Protein AF-A0A6A6DR23-F1 (afdb_monomer)

Structure (mmCIF, N/CA/C/O backbone):
data_AF-A0A6A6DR23-F1
#
_entry.id   AF-A0A6A6DR23-F1
#
loop_
_atom_site.group_PDB
_atom_site.id
_atom_site.type_symbol
_atom_site.label_atom_id
_atom_site.label_alt_id
_atom_site.label_comp_id
_atom_site.label_asym_id
_atom_site.label_entity_id
_atom_site.label_seq_id
_atom_site.pdbx_PDB_ins_code
_atom_site.Cartn_x
_atom_site.Cartn_y
_atom_site.Cartn_z
_atom_site.occupancy
_atom_site.B_iso_or_equiv
_atom_site.auth_seq_id
_atom_site.auth_comp_id
_atom_site.auth_asym_id
_atom_site.auth_atom_id
_atom_site.pdbx_PDB_model_num
ATOM 1 N N . VAL A 1 1 ? -8.644 1.457 12.900 1.00 64.00 1 VAL A N 1
ATOM 2 C CA . VAL A 1 1 ? -7.598 0.437 12.696 1.00 64.00 1 VAL A CA 1
ATOM 3 C C . VAL A 1 1 ? -6.422 1.094 11.989 1.00 64.00 1 VAL A C 1
ATOM 5 O O . VAL A 1 1 ? -6.631 1.969 11.162 1.00 64.00 1 VAL A O 1
ATOM 8 N N . ASP A 1 2 ? -5.182 0.759 12.349 1.00 71.06 2 ASP A N 1
ATOM 9 C CA . ASP A 1 2 ? -3.995 1.341 11.699 1.00 71.06 2 ASP A CA 1
ATOM 10 C C . ASP A 1 2 ? -3.668 0.532 10.433 1.00 71.06 2 ASP A C 1
ATOM 12 O O . ASP A 1 2 ? -2.867 -0.406 10.469 1.00 71.06 2 ASP A O 1
ATOM 16 N N . ILE A 1 3 ? -4.366 0.822 9.327 1.00 77.94 3 ILE A N 1
ATOM 17 C CA . ILE A 1 3 ? -4.142 0.126 8.053 1.00 77.94 3 ILE A CA 1
ATOM 18 C C . ILE A 1 3 ? -2.755 0.517 7.546 1.00 77.94 3 ILE A C 1
ATOM 20 O O . ILE A 1 3 ? -2.503 1.667 7.225 1.00 77.94 3 ILE A O 1
ATOM 24 N N . SER A 1 4 ? -1.828 -0.433 7.480 1.00 79.56 4 SER A N 1
ATOM 25 C CA . SER A 1 4 ? -0.491 -0.212 6.929 1.00 79.56 4 SER A CA 1
ATOM 26 C C . SER A 1 4 ? 0.041 -1.511 6.338 1.00 79.56 4 SER A C 1
ATOM 28 O O . SER A 1 4 ? -0.378 -2.594 6.739 1.00 79.56 4 SER A O 1
ATOM 30 N N . ALA A 1 5 ? 1.012 -1.423 5.425 1.00 80.50 5 ALA A N 1
ATOM 31 C CA . ALA A 1 5 ? 1.664 -2.615 4.877 1.00 80.50 5 ALA A CA 1
ATOM 32 C C . ALA A 1 5 ? 2.350 -3.475 5.961 1.00 80.50 5 ALA A C 1
ATOM 34 O O . ALA A 1 5 ? 2.546 -4.663 5.758 1.00 80.50 5 ALA A O 1
ATOM 35 N N . TYR A 1 6 ? 2.707 -2.890 7.110 1.00 83.56 6 TYR A N 1
ATOM 36 C CA . TYR A 1 6 ? 3.293 -3.618 8.243 1.00 83.56 6 TYR A CA 1
ATOM 37 C C . TYR A 1 6 ? 2.249 -4.393 9.052 1.00 83.56 6 TYR A C 1
ATOM 39 O O . TYR A 1 6 ? 2.587 -5.377 9.701 1.00 83.56 6 TYR A O 1
ATOM 47 N N . ASN A 1 7 ? 0.991 -3.954 8.986 1.00 86.50 7 ASN A N 1
ATOM 48 C CA . ASN A 1 7 ? -0.143 -4.570 9.666 1.00 86.50 7 ASN A CA 1
ATOM 49 C C . ASN A 1 7 ? -0.981 -5.445 8.721 1.00 86.50 7 ASN A C 1
ATOM 51 O O . ASN A 1 7 ? -2.021 -5.949 9.129 1.00 86.50 7 ASN A O 1
ATOM 55 N N . AL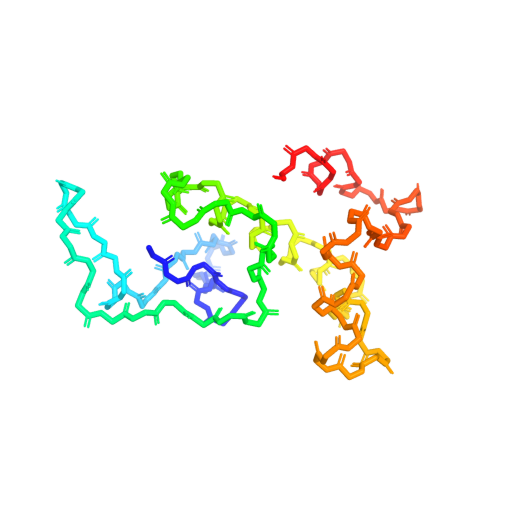A A 1 8 ? -0.558 -5.610 7.465 1.00 89.62 8 ALA A N 1
ATOM 56 C CA . ALA A 1 8 ? -1.161 -6.506 6.486 1.00 89.62 8 ALA A CA 1
ATOM 57 C C . ALA A 1 8 ? -0.260 -7.740 6.331 1.00 89.62 8 ALA A C 1
ATOM 59 O O . ALA A 1 8 ? 0.773 -7.694 5.667 1.00 89.62 8 ALA A O 1
ATOM 60 N N . LEU A 1 9 ? -0.636 -8.831 6.992 1.00 92.62 9 LEU A N 1
ATOM 61 C CA . LEU A 1 9 ? 0.140 -10.066 7.063 1.00 92.62 9 LEU A CA 1
ATOM 62 C C . LEU A 1 9 ? -0.431 -11.114 6.109 1.00 92.62 9 LEU A C 1
ATOM 64 O O . LEU A 1 9 ? -1.637 -11.155 5.891 1.00 92.62 9 LEU A O 1
ATOM 68 N N . LEU A 1 10 ? 0.418 -11.992 5.585 1.00 94.00 10 LEU A N 1
ATOM 69 C CA . LEU A 1 10 ? -0.006 -13.126 4.766 1.00 94.00 10 LEU A CA 1
ATOM 70 C C . LEU A 1 10 ? -0.062 -14.394 5.619 1.00 94.00 10 LEU A C 1
ATOM 72 O O . LEU A 1 10 ? 0.834 -14.641 6.429 1.00 94.00 10 LEU A O 1
ATOM 76 N N . ASN A 1 11 ? -1.114 -15.197 5.450 1.00 94.25 11 ASN A N 1
ATOM 77 C CA . ASN A 1 11 ? -1.118 -16.571 5.953 1.00 94.25 11 ASN A CA 1
ATOM 78 C C . ASN A 1 11 ? -0.476 -17.532 4.931 1.00 94.25 11 ASN A C 1
ATOM 80 O O . ASN A 1 11 ? -0.048 -17.118 3.858 1.00 94.25 11 ASN A O 1
ATOM 84 N N . TRP A 1 12 ? -0.412 -18.821 5.279 1.00 94.62 12 TRP A N 1
ATOM 85 C CA . TRP A 1 12 ? 0.152 -19.862 4.409 1.00 94.62 12 TRP A CA 1
ATOM 86 C C . TRP A 1 12 ? -0.548 -19.965 3.045 1.00 94.62 12 TRP A C 1
ATOM 88 O O . TRP A 1 12 ? 0.094 -20.245 2.043 1.00 94.62 12 TRP A O 1
ATOM 98 N N . ASP A 1 13 ? -1.848 -19.681 3.009 1.00 96.81 13 ASP A N 1
ATOM 99 C CA . ASP A 1 13 ? -2.675 -19.715 1.800 1.00 96.81 13 ASP A CA 1
ATOM 100 C C . ASP A 1 13 ? -2.688 -18.365 1.055 1.00 96.81 13 ASP A C 1
ATOM 102 O O . ASP A 1 13 ? -3.640 -18.071 0.338 1.00 96.81 13 ASP A O 1
ATOM 106 N N . GLU A 1 14 ? -1.697 -17.500 1.299 1.00 91.50 14 GLU A N 1
ATOM 107 C CA . GLU A 1 14 ? -1.538 -16.181 0.663 1.00 91.50 14 GLU A CA 1
ATOM 108 C C . GLU A 1 14 ? -2.704 -15.197 0.892 1.00 91.50 14 GLU A C 1
ATOM 110 O O . GLU A 1 14 ? -2.819 -14.166 0.229 1.00 91.50 14 GLU A O 1
ATOM 115 N N . ASN A 1 15 ? -3.556 -15.451 1.886 1.00 94.50 15 ASN A N 1
ATOM 116 C CA . ASN A 1 15 ? -4.617 -14.527 2.267 1.00 94.50 15 ASN A CA 1
ATOM 117 C C . ASN A 1 15 ? -4.064 -13.406 3.144 1.00 94.50 15 ASN A C 1
ATOM 119 O O . ASN A 1 15 ? -3.419 -13.652 4.170 1.00 94.50 15 ASN A O 1
ATOM 123 N N . VAL A 1 16 ? -4.410 -12.170 2.785 1.00 92.00 16 VAL A N 1
ATOM 124 C CA . VAL A 1 16 ? -4.100 -10.986 3.587 1.00 92.00 16 VAL A CA 1
ATOM 125 C C . VAL A 1 16 ? -4.989 -10.949 4.832 1.00 92.00 16 VAL A C 1
ATOM 127 O O . VAL A 1 16 ? -6.214 -11.035 4.751 1.00 92.00 16 VAL A O 1
ATOM 130 N N . LYS A 1 17 ? -4.369 -10.774 5.998 1.00 92.44 17 LYS A N 1
ATOM 131 C CA . LYS A 1 17 ? -5.020 -10.562 7.292 1.00 92.44 17 LYS A CA 1
ATOM 132 C C . LYS A 1 17 ? -4.496 -9.285 7.929 1.00 92.44 17 LYS A C 1
ATOM 134 O O . LYS A 1 17 ? -3.290 -9.059 7.978 1.00 92.44 17 LYS A O 1
ATOM 139 N N . LEU A 1 18 ? -5.406 -8.468 8.450 1.00 89.62 18 LEU A N 1
ATOM 140 C CA . LEU A 1 18 ? -5.031 -7.289 9.223 1.00 89.62 18 LEU A CA 1
ATOM 141 C C . LEU A 1 18 ? -4.648 -7.682 10.654 1.00 89.62 18 LEU A C 1
ATOM 143 O O . LEU A 1 18 ? -5.293 -8.535 11.266 1.00 89.62 18 LEU A O 1
ATOM 147 N N . SER A 1 19 ? -3.618 -7.035 11.186 1.00 88.56 19 SER A N 1
ATOM 148 C CA . SER A 1 19 ? -3.157 -7.151 12.568 1.00 88.56 19 SER A CA 1
ATOM 149 C C . SER A 1 19 ? -3.121 -5.783 13.259 1.00 88.56 19 SER A C 1
ATOM 151 O O . SER A 1 19 ? -3.414 -4.759 12.652 1.00 88.56 19 SER A O 1
ATOM 153 N N . ASP A 1 20 ? -2.748 -5.774 14.542 1.00 82.56 20 ASP A N 1
ATOM 154 C CA . ASP A 1 20 ? -2.579 -4.565 15.361 1.00 82.56 20 ASP A CA 1
ATOM 155 C C . ASP A 1 20 ? -3.818 -3.646 15.423 1.00 82.56 20 ASP A C 1
ATOM 157 O O . ASP A 1 20 ? -3.866 -2.512 14.941 1.00 82.56 20 ASP A O 1
ATOM 161 N N . PHE A 1 21 ? -4.856 -4.147 16.092 1.00 84.25 21 PHE A N 1
ATOM 162 C CA . PHE A 1 21 ? -6.101 -3.413 16.312 1.00 84.25 21 PHE A CA 1
ATOM 163 C C . PHE A 1 21 ? -6.045 -2.453 17.509 1.00 84.25 21 PHE A C 1
ATOM 165 O O . PHE A 1 21 ? -7.082 -1.902 17.874 1.00 84.25 21 PHE A O 1
ATOM 172 N N . THR A 1 22 ? -4.873 -2.208 18.104 1.00 78.12 22 THR A N 1
ATOM 173 C CA . THR A 1 22 ? -4.720 -1.370 19.311 1.00 78.12 22 THR A CA 1
ATOM 174 C C . THR A 1 22 ? -5.231 0.063 19.126 1.00 78.12 22 THR A C 1
ATOM 176 O O . THR A 1 22 ? -5.650 0.705 20.086 1.00 78.12 22 THR A O 1
ATOM 179 N N . ARG A 1 23 ? -5.254 0.553 17.879 1.00 71.81 23 ARG A N 1
ATOM 180 C CA . ARG A 1 23 ? -5.770 1.874 17.472 1.00 71.81 23 ARG A CA 1
ATOM 181 C C . ARG A 1 23 ? -7.130 1.808 16.772 1.00 71.81 23 ARG A C 1
ATOM 183 O O . ARG A 1 23 ? -7.470 2.670 15.962 1.00 71.81 23 ARG A O 1
ATOM 190 N N . SER A 1 24 ? -7.899 0.753 17.008 1.00 74.50 24 SER A N 1
ATOM 191 C CA . SER A 1 24 ? -9.261 0.633 16.483 1.00 74.50 24 SER A CA 1
ATOM 192 C C . SER A 1 24 ? -10.273 1.184 17.476 1.00 74.50 24 SER A C 1
ATOM 194 O O . SER A 1 24 ? -10.123 1.029 18.683 1.00 74.50 24 SER A O 1
ATOM 196 N N . SER A 1 25 ? -11.316 1.822 16.952 1.00 74.62 25 SER A N 1
ATOM 197 C CA . SER A 1 25 ? -12.471 2.253 17.734 1.00 74.62 25 SER A CA 1
ATOM 198 C C . SER A 1 25 ? -13.607 1.252 17.541 1.00 74.62 25 SER A C 1
ATOM 200 O O . SER A 1 25 ? -13.877 0.824 16.418 1.00 74.62 25 SER A O 1
ATOM 202 N N . ILE A 1 26 ? -14.279 0.893 18.633 1.00 75.31 26 ILE A N 1
ATOM 203 C CA . ILE A 1 26 ? -15.508 0.095 18.618 1.00 75.31 26 ILE A CA 1
ATOM 204 C C . ILE A 1 26 ? -16.666 1.059 18.888 1.00 75.31 26 ILE A C 1
ATOM 206 O O . ILE A 1 26 ? -16.604 1.855 19.822 1.00 75.31 26 ILE A O 1
ATOM 210 N N . ASN A 1 27 ? -17.726 1.004 18.079 1.00 71.19 27 ASN A N 1
ATOM 211 C CA . ASN A 1 27 ? -18.922 1.852 18.215 1.00 71.19 27 ASN A CA 1
ATOM 212 C C . ASN A 1 27 ? -18.660 3.368 18.142 1.00 71.19 27 ASN A C 1
ATOM 214 O O . ASN A 1 27 ? -19.344 4.143 18.806 1.00 71.19 27 ASN A O 1
ATOM 218 N N . LYS A 1 28 ? -17.684 3.805 17.331 1.00 65.25 28 LYS A N 1
ATOM 219 C CA . LYS A 1 28 ? -17.283 5.223 17.212 1.00 65.25 28 LYS A CA 1
ATOM 220 C C . LYS A 1 28 ? -16.847 5.841 18.550 1.00 65.25 28 LYS A C 1
ATOM 222 O O . LYS A 1 28 ? -16.915 7.057 18.718 1.00 65.25 28 LYS A O 1
ATOM 227 N N . SER A 1 29 ? -16.409 5.018 19.503 1.00 65.56 29 SER A N 1
ATOM 228 C CA . SER A 1 29 ? -15.825 5.499 20.748 1.00 65.56 29 SER A CA 1
ATOM 229 C C . SER A 1 29 ? -14.577 6.339 20.476 1.00 65.56 29 SER A C 1
ATOM 231 O O . SER A 1 29 ? -13.865 6.137 19.484 1.00 65.56 29 SER A O 1
ATOM 233 N N . THR A 1 30 ? -14.311 7.299 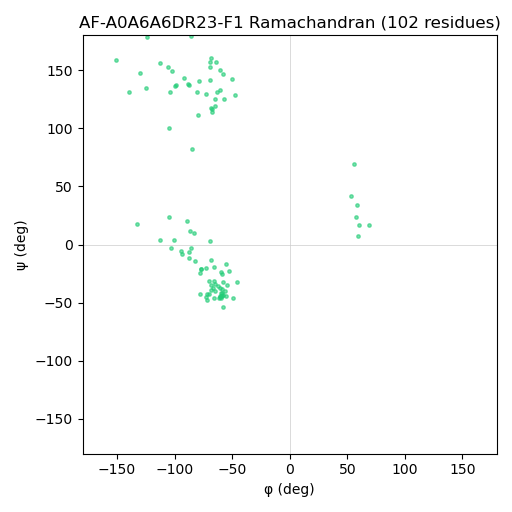21.357 1.00 62.06 30 THR A N 1
ATOM 234 C CA . THR A 1 30 ? -13.133 8.160 21.263 1.00 62.06 30 THR A CA 1
ATOM 235 C C . THR A 1 30 ? -11.863 7.311 21.249 1.00 62.06 30 THR A C 1
ATOM 237 O O . THR A 1 30 ? -11.634 6.505 22.149 1.00 62.06 30 THR A O 1
ATOM 240 N N . LEU A 1 31 ? -11.030 7.496 20.224 1.00 59.12 31 LEU A N 1
ATOM 241 C CA . LEU A 1 31 ? -9.754 6.795 20.098 1.00 59.12 31 LEU A CA 1
ATOM 242 C C . LEU A 1 31 ? -8.816 7.159 21.250 1.00 59.12 31 LEU A C 1
ATOM 244 O O . LEU A 1 31 ? -8.582 8.334 21.525 1.00 59.12 31 LEU A O 1
ATOM 248 N N . THR A 1 32 ? -8.234 6.144 21.886 1.00 54.59 32 THR A N 1
ATOM 249 C CA . THR A 1 32 ? -7.294 6.311 23.006 1.00 54.59 32 THR A CA 1
ATOM 250 C C . THR A 1 32 ? -5.893 6.734 22.540 1.00 54.59 32 THR A C 1
ATOM 252 O O . THR A 1 32 ? -5.125 7.293 23.317 1.00 54.59 32 THR A O 1
ATOM 255 N N . VAL A 1 33 ? -5.551 6.496 21.267 1.00 54.94 33 VAL A N 1
ATOM 256 C CA . VAL A 1 33 ? -4.238 6.796 20.672 1.00 54.94 33 VAL A CA 1
ATOM 257 C C . VAL A 1 33 ? -4.434 7.361 19.261 1.00 54.94 33 VAL A C 1
ATOM 259 O O . VAL A 1 33 ? -5.179 6.792 18.465 1.00 54.94 33 VAL A O 1
ATOM 262 N N . LEU A 1 34 ? -3.770 8.480 18.942 1.00 57.62 34 LEU A N 1
ATOM 263 C CA . LEU A 1 34 ? -3.839 9.102 17.613 1.00 57.62 34 LEU A CA 1
ATOM 264 C C . LEU A 1 34 ? -3.134 8.243 16.537 1.00 57.62 34 LEU A C 1
ATOM 266 O O . LEU A 1 34 ? -2.051 7.715 16.810 1.00 57.62 34 LEU A O 1
ATOM 270 N N . PRO A 1 35 ? -3.682 8.145 15.307 1.00 55.78 35 PRO A N 1
ATOM 271 C CA . PRO A 1 35 ? -3.049 7.414 14.209 1.00 55.78 35 PRO A CA 1
ATOM 272 C C . PRO A 1 35 ? -1.710 8.023 13.766 1.00 55.78 35 PRO A C 1
ATOM 274 O O . PRO A 1 35 ? -1.442 9.218 13.936 1.00 55.78 35 PRO A O 1
ATOM 277 N N . SER A 1 36 ? -0.870 7.200 13.136 1.00 54.53 36 SER A N 1
ATOM 278 C CA . SER A 1 36 ? 0.388 7.639 12.525 1.00 54.53 36 SER A CA 1
ATOM 279 C C . SER A 1 36 ? 0.124 8.538 11.307 1.00 54.53 36 SER A C 1
ATOM 281 O O . SER A 1 36 ? -0.365 8.083 1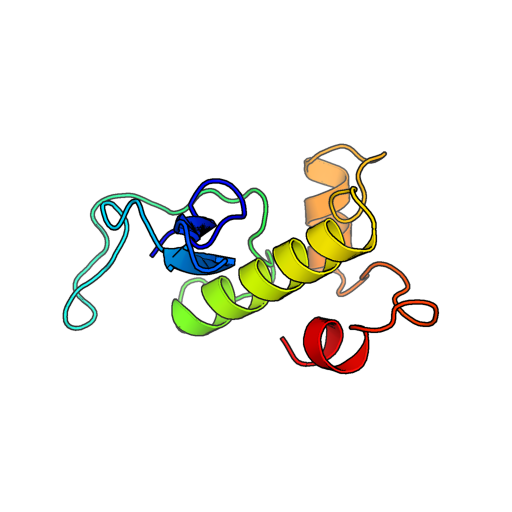0.282 1.00 54.53 36 SER A O 1
ATOM 283 N N . ARG A 1 37 ? 0.539 9.811 11.360 1.00 57.09 37 ARG A N 1
ATOM 284 C CA . ARG A 1 37 ? 0.293 10.814 10.295 1.00 57.09 37 ARG A CA 1
ATOM 285 C C . ARG A 1 37 ? 1.045 10.600 8.970 1.00 57.09 37 ARG A C 1
ATOM 287 O O . ARG A 1 37 ? 1.004 11.466 8.109 1.00 57.09 37 ARG A O 1
ATOM 294 N N . LYS A 1 38 ? 1.822 9.524 8.815 1.00 54.34 38 LYS A N 1
ATOM 295 C CA . LYS A 1 38 ? 2.747 9.376 7.671 1.00 54.34 38 LYS A CA 1
ATOM 296 C C . LYS A 1 38 ? 2.037 9.089 6.342 1.00 54.34 38 LYS A C 1
ATOM 298 O O . LYS A 1 38 ? 2.628 9.323 5.299 1.00 54.34 38 LYS A O 1
ATOM 303 N N . SER A 1 39 ? 0.802 8.602 6.397 1.00 54.88 39 SER A N 1
ATOM 304 C CA . SER A 1 39 ? -0.012 8.221 5.239 1.00 54.88 39 SER A CA 1
ATOM 305 C C . SER A 1 39 ? -1.429 8.785 5.317 1.00 54.88 39 SER A C 1
ATOM 307 O O . SER A 1 39 ? -2.320 8.276 4.657 1.00 54.88 39 SER A O 1
ATOM 309 N N . GLN A 1 40 ? -1.660 9.800 6.152 1.00 64.69 40 GLN A N 1
ATOM 310 C CA . GLN A 1 40 ? -2.958 10.463 6.219 1.00 64.69 40 GLN A CA 1
ATOM 311 C C . GLN A 1 40 ? -2.996 11.600 5.208 1.00 64.69 40 GLN A C 1
ATOM 313 O O . GLN A 1 40 ? -2.035 12.364 5.103 1.00 64.69 40 GLN A O 1
ATOM 318 N N . ASN A 1 41 ? -4.116 11.743 4.506 1.00 68.19 41 ASN A N 1
ATOM 319 C CA . ASN A 1 41 ? -4.358 12.926 3.700 1.00 68.19 41 ASN A CA 1
ATOM 320 C C . ASN A 1 41 ? -4.562 14.124 4.655 1.00 68.19 41 ASN A C 1
ATOM 322 O O . ASN A 1 41 ? -5.503 14.115 5.453 1.00 68.19 41 ASN A O 1
ATOM 326 N N . PRO A 1 42 ? -3.686 15.146 4.610 1.00 66.75 42 PRO A N 1
ATOM 327 C CA . PRO A 1 42 ? -3.726 16.286 5.520 1.00 66.75 42 PRO A CA 1
ATOM 328 C C . PRO A 1 42 ? -4.941 17.196 5.290 1.00 66.75 42 PRO A C 1
ATOM 330 O O . PRO A 1 42 ? -5.233 18.023 6.154 1.00 66.75 42 PRO A O 1
ATOM 333 N N . ASN A 1 43 ? -5.650 17.036 4.167 1.00 67.19 43 ASN A N 1
ATOM 334 C CA . ASN A 1 43 ? -6.878 17.764 3.861 1.00 67.19 43 ASN A CA 1
ATOM 335 C C . ASN A 1 43 ? -8.142 17.093 4.395 1.00 67.19 43 ASN A C 1
ATOM 337 O O . ASN A 1 43 ? -9.189 17.736 4.376 1.00 67.19 43 ASN A O 1
ATOM 341 N N . LEU A 1 44 ? -8.075 15.842 4.869 1.00 64.69 44 LEU A N 1
ATOM 342 C CA . LEU A 1 44 ? -9.236 15.218 5.501 1.00 64.69 44 LEU A CA 1
ATOM 343 C C . LEU A 1 44 ? -9.550 15.997 6.794 1.00 64.69 44 LEU A C 1
ATOM 345 O O . LEU A 1 44 ? -8.691 16.087 7.683 1.00 64.69 44 LEU A O 1
ATOM 349 N N . PRO A 1 45 ? -10.750 16.595 6.922 1.00 57.09 45 PRO A N 1
ATOM 350 C CA . PRO A 1 45 ? -11.192 17.251 8.141 1.00 57.09 45 PRO A CA 1
ATOM 351 C C . PRO A 1 45 ? -10.994 16.331 9.345 1.00 57.09 45 PRO A C 1
ATOM 353 O O . PRO A 1 45 ? -11.290 15.142 9.284 1.00 57.09 45 PRO A O 1
ATOM 356 N N . LYS A 1 46 ? -10.599 16.883 10.500 1.00 55.62 46 LYS A N 1
ATOM 357 C CA . LYS A 1 46 ? -10.501 16.110 11.759 1.00 55.62 46 LYS A CA 1
ATOM 358 C C . LYS A 1 46 ? -11.809 15.394 12.153 1.00 55.62 46 LYS A C 1
ATOM 360 O O . LYS A 1 46 ? -11.767 14.507 12.997 1.00 55.62 46 LYS A O 1
ATOM 365 N N . ASN A 1 47 ? -12.936 15.804 11.560 1.00 51.00 47 ASN A N 1
ATOM 366 C CA . ASN A 1 47 ? -14.276 15.252 11.757 1.00 51.00 47 ASN A CA 1
ATOM 367 C C . ASN A 1 47 ? -14.760 14.345 10.610 1.00 51.00 47 ASN A C 1
ATOM 369 O O . ASN A 1 47 ? -15.874 13.828 10.701 1.00 51.00 47 ASN A O 1
ATOM 373 N N . GLU A 1 48 ? -13.990 14.167 9.532 1.00 54.25 48 GLU A N 1
ATOM 374 C CA . GLU A 1 48 ? -14.330 13.170 8.514 1.00 54.25 48 GLU A CA 1
ATOM 375 C C . GLU A 1 48 ? -14.152 11.753 9.055 1.00 54.25 48 GLU A C 1
ATOM 377 O O . GLU A 1 48 ? -13.459 11.513 10.050 1.00 54.25 48 GLU A O 1
ATOM 382 N N . SER A 1 49 ? -14.857 10.806 8.436 1.00 61.03 49 SER A N 1
ATOM 383 C CA . SER A 1 49 ? -14.918 9.446 8.953 1.00 61.03 49 SER A CA 1
ATOM 384 C C . SER A 1 49 ? -13.513 8.841 9.000 1.00 61.03 49 SER A C 1
ATOM 386 O O . SER A 1 49 ? -12.769 8.886 8.024 1.00 61.03 49 SER A O 1
ATOM 388 N N . LEU A 1 50 ? -13.161 8.222 10.132 1.00 69.56 50 LEU A N 1
ATOM 389 C CA . LEU A 1 50 ? -11.948 7.403 10.278 1.00 69.56 50 LEU A CA 1
ATOM 390 C C . LEU A 1 50 ? -11.753 6.441 9.096 1.00 69.56 50 LEU A C 1
ATOM 392 O O . LEU A 1 50 ? -10.631 6.209 8.664 1.00 69.56 50 LEU A O 1
ATOM 396 N N . VAL A 1 51 ? -12.869 5.982 8.530 1.00 77.69 51 VAL A N 1
ATOM 397 C CA . VAL A 1 51 ? -12.947 5.134 7.345 1.00 77.69 51 VAL A CA 1
ATOM 398 C C . VAL A 1 51 ? -12.334 5.795 6.103 1.00 77.69 51 VAL A C 1
ATOM 400 O O . VAL A 1 51 ? -11.560 5.147 5.415 1.00 77.69 51 VAL A O 1
ATOM 403 N N . GLN A 1 52 ? -12.595 7.073 5.811 1.00 79.94 52 GLN A N 1
ATOM 404 C CA . GLN A 1 52 ? -11.984 7.756 4.654 1.00 79.94 52 GLN A CA 1
ATOM 405 C C . GLN A 1 52 ? -10.464 7.889 4.801 1.00 79.94 52 GLN A C 1
ATOM 407 O O . GLN A 1 52 ? -9.724 7.661 3.847 1.00 79.94 52 GLN A O 1
ATOM 412 N N . SER A 1 53 ? -9.972 8.187 6.009 1.00 78.19 53 SER A N 1
ATOM 413 C CA . SER A 1 53 ? -8.524 8.195 6.269 1.00 78.19 53 SER A CA 1
ATOM 414 C C . SER A 1 53 ? -7.901 6.805 6.118 1.00 78.19 53 SER A C 1
ATOM 416 O O . SER A 1 53 ? -6.739 6.694 5.719 1.00 78.19 53 SER A O 1
ATOM 418 N N . GLU A 1 54 ? -8.638 5.754 6.469 1.00 80.94 54 GLU A N 1
ATOM 419 C CA . GLU A 1 54 ? -8.217 4.362 6.304 1.00 80.94 54 GLU A CA 1
ATOM 420 C C . GLU A 1 54 ? -8.189 3.959 4.821 1.00 80.94 54 GLU A C 1
ATOM 422 O O . GLU A 1 54 ? -7.203 3.368 4.379 1.00 80.94 54 GLU A O 1
ATOM 427 N N . ILE A 1 55 ? -9.198 4.355 4.036 1.00 87.38 55 ILE A N 1
ATOM 428 C CA . ILE A 1 55 ? -9.260 4.150 2.579 1.00 87.38 55 ILE A CA 1
ATOM 429 C C . ILE A 1 55 ? -8.102 4.874 1.879 1.00 87.38 55 ILE A C 1
ATOM 431 O O . ILE A 1 55 ? -7.380 4.267 1.089 1.00 87.38 55 ILE A O 1
ATOM 435 N N . PHE A 1 56 ? -7.828 6.128 2.236 1.00 87.62 56 PHE A N 1
ATOM 436 C CA . PHE A 1 56 ? -6.674 6.845 1.690 1.00 87.62 56 PHE A CA 1
ATOM 437 C C . PHE A 1 56 ? -5.347 6.142 2.026 1.00 87.62 56 PHE A C 1
ATOM 439 O O . PHE A 1 56 ? -4.423 6.068 1.216 1.00 87.62 56 PHE A O 1
ATOM 446 N N . THR A 1 57 ? -5.235 5.573 3.227 1.00 86.06 57 THR A N 1
ATOM 447 C CA . THR A 1 57 ? -4.027 4.821 3.581 1.00 86.06 57 THR A CA 1
ATOM 448 C C . THR A 1 57 ? -3.912 3.525 2.770 1.00 86.06 57 THR A C 1
ATOM 450 O O . THR A 1 57 ? -2.805 3.147 2.377 1.00 86.06 57 THR A O 1
ATOM 453 N N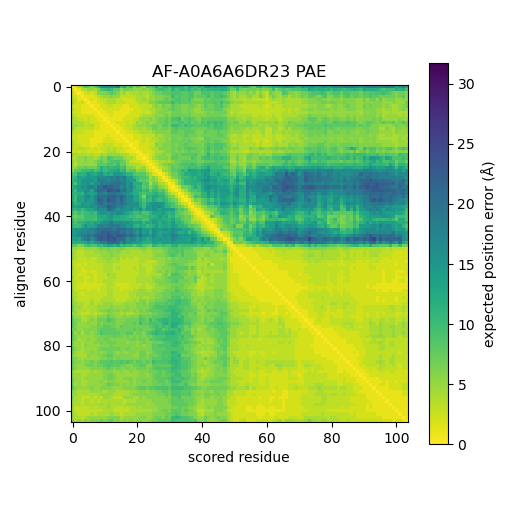 . LEU A 1 58 ? -5.035 2.869 2.459 1.00 89.81 58 LEU A N 1
ATOM 454 C CA . LEU A 1 58 ? -5.072 1.706 1.573 1.00 89.81 58 LEU A CA 1
ATOM 455 C C . LEU A 1 58 ? -4.542 2.043 0.172 1.00 89.81 58 LEU A C 1
ATOM 457 O O . LEU A 1 58 ? -3.738 1.274 -0.357 1.00 89.81 58 LEU A O 1
ATOM 461 N N . SER A 1 59 ? -4.891 3.205 -0.391 1.00 91.62 59 SER A N 1
ATOM 462 C CA . SER A 1 59 ? -4.371 3.646 -1.698 1.00 91.62 59 SER A CA 1
ATOM 463 C C . SER A 1 59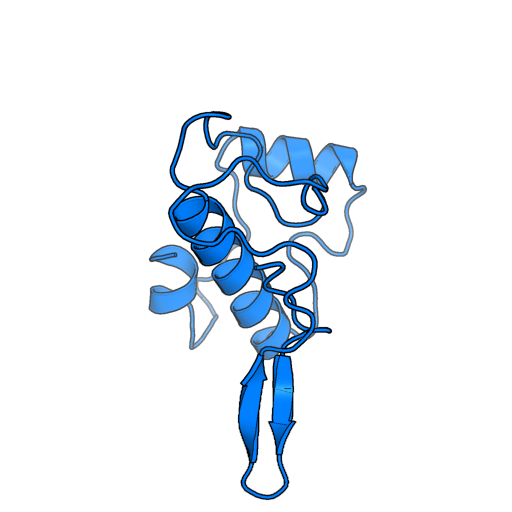 ? -2.840 3.719 -1.709 1.00 91.62 59 SER A C 1
ATOM 465 O O . SER A 1 59 ? -2.181 3.200 -2.612 1.00 91.62 59 SER A O 1
ATOM 467 N N . SER A 1 60 ? -2.258 4.258 -0.635 1.00 90.12 60 SER A N 1
ATOM 468 C CA . SER A 1 60 ? -0.806 4.352 -0.454 1.00 90.12 60 SER A CA 1
ATOM 469 C C . SER A 1 60 ? -0.134 2.979 -0.321 1.00 90.12 60 SER A C 1
ATOM 471 O O . SER A 1 60 ? 1.019 2.812 -0.727 1.00 90.12 60 SER A O 1
ATOM 473 N N . ILE A 1 61 ? -0.830 1.983 0.239 1.00 91.56 61 ILE A N 1
ATOM 474 C CA . ILE A 1 61 ? -0.344 0.597 0.316 1.00 91.56 61 ILE A CA 1
ATOM 475 C C . ILE A 1 61 ? -0.368 -0.049 -1.061 1.00 91.56 61 ILE A C 1
ATOM 477 O O . ILE A 1 61 ? 0.640 -0.630 -1.449 1.00 91.56 61 ILE A O 1
ATOM 481 N N . LEU A 1 62 ? -1.472 0.075 -1.801 1.00 93.38 62 LEU A N 1
ATOM 482 C CA . LEU A 1 62 ? -1.598 -0.478 -3.152 1.00 93.38 62 LEU A CA 1
ATOM 483 C C . LEU A 1 62 ? -0.542 0.117 -4.089 1.00 93.38 62 LEU A C 1
ATOM 485 O O . LEU A 1 62 ? 0.166 -0.626 -4.765 1.00 93.38 62 LEU A O 1
ATOM 489 N N . TYR A 1 63 ? -0.336 1.436 -4.022 1.00 93.75 63 TYR A N 1
ATOM 490 C CA . TYR A 1 63 ? 0.754 2.107 -4.728 1.00 93.75 63 TYR A CA 1
ATOM 491 C C . TYR A 1 63 ? 2.118 1.504 -4.365 1.00 93.75 63 TYR A C 1
ATOM 493 O O . TYR A 1 63 ? 2.943 1.241 -5.241 1.00 93.75 63 TYR A O 1
ATOM 501 N N . LYS A 1 64 ? 2.375 1.251 -3.075 1.00 92.38 64 LYS A N 1
ATOM 502 C CA . LYS A 1 64 ? 3.639 0.656 -2.620 1.00 92.38 64 LYS A CA 1
ATOM 503 C C . LYS A 1 64 ? 3.803 -0.797 -3.057 1.00 92.38 64 LYS A C 1
ATOM 505 O O . LYS A 1 64 ? 4.921 -1.180 -3.390 1.00 92.38 64 LYS A O 1
ATOM 510 N N . VAL A 1 65 ? 2.741 -1.596 -3.027 1.00 92.38 65 VAL A N 1
ATOM 511 C CA . VAL A 1 65 ? 2.763 -2.992 -3.490 1.00 92.38 65 VAL A CA 1
ATOM 512 C C . VAL A 1 65 ? 3.175 -3.040 -4.955 1.00 92.38 65 VAL A C 1
ATOM 514 O O . VAL A 1 65 ? 4.044 -3.827 -5.316 1.00 92.38 65 VAL A O 1
ATOM 517 N N . GLU A 1 66 ? 2.614 -2.156 -5.774 1.00 94.62 66 GLU A N 1
ATOM 518 C CA . GLU A 1 66 ? 2.880 -2.155 -7.206 1.00 94.62 66 GLU A CA 1
ATOM 519 C C . GLU A 1 66 ? 4.234 -1.534 -7.575 1.00 94.62 66 GLU A C 1
ATOM 521 O O . GLU A 1 66 ? 4.974 -2.072 -8.395 1.00 94.62 66 GLU A O 1
ATOM 526 N N . THR A 1 67 ? 4.597 -0.413 -6.952 1.00 93.62 67 THR A N 1
ATOM 527 C CA . THR A 1 67 ? 5.815 0.335 -7.315 1.00 93.62 67 THR A CA 1
ATOM 528 C C . THR A 1 67 ? 7.041 -0.046 -6.493 1.00 93.62 67 THR A C 1
ATOM 530 O O . THR A 1 67 ? 8.138 0.444 -6.762 1.00 93.62 67 THR A O 1
ATOM 533 N N . THR A 1 68 ? 6.877 -0.868 -5.451 1.00 92.56 68 THR A N 1
ATOM 534 C CA . THR A 1 68 ? 7.863 -1.148 -4.386 1.00 92.56 68 THR A CA 1
ATOM 535 C C . THR A 1 68 ? 8.310 0.084 -3.584 1.00 92.56 68 THR A C 1
ATOM 537 O O . THR A 1 68 ? 9.206 -0.002 -2.740 1.00 92.56 68 THR A O 1
ATOM 540 N N . ARG A 1 69 ? 7.680 1.247 -3.801 1.00 90.50 69 ARG A N 1
ATOM 541 C CA . ARG A 1 69 ? 8.072 2.543 -3.233 1.00 90.50 69 ARG A CA 1
ATOM 542 C C . ARG A 1 69 ? 6.877 3.239 -2.598 1.00 90.50 69 ARG A C 1
ATOM 544 O O . ARG A 1 69 ? 5.747 3.106 -3.041 1.00 90.50 69 ARG A O 1
ATOM 551 N N . GLN A 1 70 ? 7.116 4.001 -1.536 1.00 87.81 70 GLN A N 1
ATOM 552 C CA . GLN A 1 70 ? 6.065 4.876 -1.015 1.00 87.81 70 GLN A CA 1
ATOM 553 C C . GLN A 1 70 ? 5.789 6.022 -2.008 1.00 87.81 70 GLN A C 1
ATOM 555 O O . GLN A 1 70 ? 6.709 6.419 -2.734 1.00 87.81 70 GLN A O 1
ATOM 560 N N . PRO A 1 71 ? 4.563 6.578 -2.031 1.00 87.88 71 PRO A N 1
ATOM 561 C CA . PRO A 1 71 ? 4.299 7.852 -2.694 1.00 87.88 71 PRO A CA 1
ATOM 562 C C . PRO A 1 71 ? 5.356 8.889 -2.297 1.00 87.88 71 PRO A C 1
ATOM 564 O O . PRO A 1 71 ? 5.633 9.051 -1.110 1.00 87.88 71 PRO A O 1
ATOM 567 N N . TYR A 1 72 ? 5.970 9.552 -3.280 1.00 89.50 72 TYR A N 1
ATOM 568 C CA . TYR A 1 72 ? 7.036 10.540 -3.060 1.00 89.50 72 TYR A CA 1
ATOM 569 C C . TYR A 1 72 ? 8.215 10.045 -2.197 1.00 89.50 72 TYR A C 1
ATOM 571 O O . TYR A 1 72 ? 8.708 10.774 -1.339 1.00 89.50 72 TYR A O 1
ATOM 579 N N . TYR A 1 73 ? 8.676 8.807 -2.412 1.00 87.62 73 TYR A N 1
ATOM 580 C CA . TYR A 1 73 ? 9.782 8.190 -1.657 1.00 87.62 73 TYR A CA 1
ATOM 581 C C . TYR A 1 73 ? 11.084 9.019 -1.609 1.00 87.62 73 TYR A C 1
ATOM 583 O O . TYR A 1 73 ? 11.918 8.799 -0.733 1.00 87.62 73 TYR A O 1
ATOM 591 N N . ASP A 1 74 ? 11.281 9.922 -2.570 1.00 91.06 74 ASP A N 1
ATOM 592 C CA . ASP A 1 74 ? 12.428 10.820 -2.722 1.00 91.06 74 ASP A CA 1
ATOM 593 C C . ASP A 1 74 ? 12.278 12.139 -1.949 1.00 91.06 74 ASP A C 1
ATOM 595 O O . ASP A 1 74 ? 13.214 12.937 -1.911 1.00 91.06 74 ASP A O 1
ATOM 599 N N . LYS A 1 75 ? 11.109 12.394 -1.355 1.00 89.06 75 LYS A N 1
ATOM 600 C CA . LYS A 1 75 ? 10.773 13.669 -0.717 1.00 89.06 75 LYS A CA 1
ATOM 601 C C . LYS A 1 75 ? 10.794 13.561 0.796 1.00 89.06 75 LYS A C 1
ATOM 603 O O . LYS A 1 75 ? 10.540 12.511 1.389 1.00 89.06 75 LYS A O 1
ATOM 608 N N . SER A 1 76 ? 11.064 14.684 1.446 1.00 89.25 76 SER A N 1
ATOM 609 C CA . SER A 1 76 ? 10.922 14.783 2.893 1.00 89.25 76 SER A CA 1
ATOM 610 C C . SER A 1 76 ? 9.450 14.699 3.310 1.00 89.25 76 SER A C 1
ATOM 612 O O . SER A 1 76 ? 8.529 14.977 2.539 1.00 89.25 76 SER A O 1
ATOM 614 N N . LYS A 1 77 ? 9.209 14.367 4.582 1.00 82.06 77 LYS A N 1
ATOM 615 C CA . LYS A 1 77 ? 7.850 14.284 5.133 1.00 82.06 77 LYS A CA 1
ATOM 616 C C . LYS A 1 77 ? 7.065 15.594 4.971 1.00 82.06 77 LYS A C 1
ATOM 618 O O . LYS A 1 77 ? 5.881 15.556 4.666 1.00 82.06 77 LYS A O 1
ATOM 623 N N . SER A 1 78 ? 7.717 16.740 5.171 1.00 86.06 78 SER A N 1
ATOM 624 C CA . SER A 1 78 ? 7.066 18.050 5.051 1.00 86.06 78 SER A CA 1
ATOM 625 C C . SER A 1 78 ? 6.708 18.388 3.603 1.00 86.06 78 SER A C 1
ATOM 627 O O . SER A 1 78 ? 5.711 19.062 3.361 1.00 86.06 78 SER A O 1
ATOM 629 N N . GLU A 1 79 ? 7.488 17.919 2.629 1.00 88.38 79 GLU A N 1
ATOM 630 C CA . GLU A 1 79 ? 7.161 18.046 1.208 1.00 88.38 79 GLU A CA 1
ATOM 631 C C . GLU A 1 79 ? 6.011 17.121 0.812 1.00 88.38 79 GLU A C 1
ATOM 633 O O . GLU A 1 79 ? 5.104 17.562 0.115 1.00 88.38 79 GLU A O 1
ATOM 638 N N . LEU A 1 80 ? 6.005 15.878 1.295 1.00 85.31 80 LEU A N 1
ATOM 639 C CA . LEU A 1 80 ? 4.900 14.938 1.092 1.00 85.31 80 LEU A CA 1
ATOM 640 C C . LEU A 1 80 ? 3.581 15.478 1.672 1.00 85.31 80 LEU A C 1
ATOM 642 O O . LEU A 1 80 ? 2.567 15.482 0.978 1.00 85.31 80 LEU A O 1
ATOM 646 N N . GLU A 1 81 ? 3.599 16.013 2.897 1.00 84.06 81 GLU A N 1
ATOM 647 C CA . GLU A 1 81 ? 2.428 16.669 3.500 1.00 84.06 81 GLU A CA 1
ATOM 648 C C . GLU A 1 81 ? 1.954 17.860 2.644 1.00 84.06 81 GLU A C 1
ATOM 650 O O . GLU A 1 81 ? 0.752 18.040 2.456 1.00 84.06 81 GLU A O 1
ATOM 655 N N . LYS A 1 82 ? 2.874 18.639 2.056 1.00 88.25 82 LYS A N 1
ATOM 656 C CA . LYS A 1 82 ? 2.519 19.736 1.139 1.00 88.25 82 LYS A CA 1
ATOM 657 C C . LYS A 1 82 ? 1.867 19.236 -0.150 1.00 88.25 82 LYS A C 1
ATOM 659 O O . LYS A 1 82 ? 0.853 19.810 -0.536 1.00 88.25 82 LYS A O 1
ATOM 664 N N . HIS A 1 83 ? 2.411 18.201 -0.792 1.00 87.94 83 HIS A N 1
ATOM 665 C CA . HIS A 1 83 ? 1.832 17.611 -2.010 1.00 87.94 83 HIS A CA 1
ATOM 666 C C . HIS A 1 83 ? 0.404 17.128 -1.757 1.00 87.94 83 HIS A C 1
ATOM 668 O O . HIS A 1 83 ? -0.535 17.631 -2.374 1.00 87.94 83 HIS A O 1
ATOM 674 N N . PHE A 1 84 ? 0.202 16.287 -0.739 1.00 86.00 84 PHE A N 1
ATOM 675 C CA . PHE A 1 84 ? -1.139 15.807 -0.405 1.00 86.00 84 PHE A CA 1
ATOM 676 C C . PHE A 1 84 ? -2.091 16.941 -0.000 1.00 86.00 84 PHE A C 1
ATOM 678 O O . PHE A 1 84 ? -3.258 16.915 -0.383 1.00 86.00 84 PHE A O 1
ATOM 685 N N . SER A 1 85 ? -1.602 17.981 0.691 1.00 83.38 85 SER A N 1
ATOM 686 C CA . SER A 1 85 ? -2.428 19.152 1.037 1.00 83.38 85 SER A CA 1
ATOM 687 C C . SER A 1 85 ? -2.883 19.978 -0.170 1.00 83.38 85 SER A C 1
ATOM 689 O O . SER A 1 85 ? -3.852 20.728 -0.085 1.00 83.38 85 SER A O 1
ATOM 691 N N . ARG A 1 86 ? -2.220 19.837 -1.316 1.00 88.62 86 ARG A N 1
ATOM 692 C CA . ARG A 1 86 ? -2.602 20.503 -2.567 1.00 88.62 86 ARG A CA 1
ATOM 693 C C . ARG A 1 86 ? -3.487 19.633 -3.454 1.00 88.62 86 ARG A C 1
ATOM 695 O O . ARG A 1 86 ? -3.972 20.119 -4.467 1.00 88.62 86 ARG A O 1
ATOM 702 N N . GLY A 1 87 ? -3.717 18.376 -3.065 1.00 86.56 87 GLY A N 1
ATOM 703 C CA . GLY A 1 87 ? -4.301 17.375 -3.955 1.00 86.56 87 GLY A CA 1
ATOM 704 C C . GLY A 1 87 ? -3.352 16.976 -5.089 1.00 86.56 87 GLY A C 1
ATOM 705 O O . GLY A 1 87 ? -3.796 16.393 -6.073 1.00 86.56 87 GLY A O 1
ATOM 706 N N . ASP A 1 88 ? -2.060 17.287 -4.952 1.00 91.06 88 ASP A N 1
ATOM 707 C CA . ASP A 1 88 ? -1.030 16.830 -5.872 1.00 91.06 88 ASP A CA 1
ATOM 708 C C . ASP A 1 88 ? -0.697 15.385 -5.482 1.00 91.06 88 ASP A C 1
ATOM 710 O O . ASP A 1 88 ? -0.166 15.127 -4.397 1.00 91.06 88 ASP A O 1
ATOM 714 N N . PHE A 1 89 ? -1.058 14.439 -6.350 1.00 90.62 89 PHE A N 1
ATOM 715 C CA . PHE A 1 89 ? -0.813 13.008 -6.163 1.00 90.62 89 PHE A CA 1
ATOM 716 C C . PHE A 1 89 ? 0.206 12.485 -7.186 1.00 90.62 89 PHE A C 1
ATOM 718 O O . PHE A 1 89 ? 0.383 13.095 -8.244 1.00 90.62 89 PHE A O 1
ATOM 725 N N . PRO A 1 90 ? 0.910 11.373 -6.892 1.00 91.50 90 PRO A N 1
ATOM 726 C CA . PRO A 1 90 ? 1.795 10.747 -7.865 1.00 91.50 90 PRO A CA 1
ATOM 727 C C . PRO A 1 90 ? 1.039 10.353 -9.135 1.00 91.50 90 PRO A C 1
ATOM 729 O O . PRO A 1 90 ? -0.120 9.945 -9.071 1.00 91.50 90 PRO A O 1
ATOM 732 N N . ASP A 1 91 ? 1.718 10.419 -10.278 1.00 92.50 91 ASP A N 1
ATOM 733 C CA . ASP A 1 91 ? 1.169 9.881 -11.518 1.00 92.50 91 ASP A CA 1
ATOM 734 C C . ASP A 1 91 ? 1.008 8.358 -11.400 1.00 92.50 91 ASP A C 1
ATOM 736 O O . ASP A 1 91 ? 1.952 7.634 -11.078 1.00 92.50 91 ASP A O 1
ATOM 740 N N . THR A 1 92 ? -0.211 7.885 -11.645 1.00 95.25 92 THR A N 1
ATOM 741 C CA . THR A 1 92 ? -0.587 6.467 -11.599 1.00 95.25 92 THR A CA 1
ATOM 742 C C . THR A 1 92 ? -0.944 5.919 -12.978 1.00 95.25 92 THR A C 1
ATOM 744 O O . THR A 1 92 ? -1.328 4.760 -13.086 1.00 95.25 92 THR A O 1
ATOM 747 N N . SER A 1 93 ? -0.811 6.709 -14.048 1.00 94.81 93 SER A N 1
ATOM 748 C CA . SER A 1 93 ? -1.263 6.348 -15.401 1.00 94.81 93 SER A CA 1
ATOM 749 C C . SER A 1 93 ? -0.694 5.019 -15.914 1.00 94.81 93 SER A C 1
ATOM 751 O O . SER A 1 93 ? -1.399 4.262 -16.586 1.00 94.81 93 SER A O 1
ATOM 753 N N . ALA A 1 94 ? 0.553 4.712 -15.551 1.00 95.44 94 ALA A N 1
ATOM 754 C CA . ALA A 1 94 ? 1.257 3.486 -15.921 1.00 95.44 94 ALA A CA 1
ATOM 755 C C . ALA A 1 94 ? 0.988 2.288 -14.988 1.00 95.44 94 ALA A C 1
ATOM 757 O O . ALA A 1 94 ? 1.507 1.202 -15.241 1.00 95.44 94 ALA A O 1
ATOM 758 N N . LEU A 1 95 ? 0.215 2.473 -13.914 1.00 96.25 95 LEU A N 1
ATOM 759 C CA . LEU A 1 95 ? -0.060 1.437 -12.923 1.00 96.25 95 LEU A CA 1
ATOM 760 C C . LEU A 1 95 ? -1.275 0.587 -13.327 1.00 96.25 95 LEU A C 1
ATOM 762 O O . LEU A 1 95 ? -2.320 1.095 -13.739 1.00 96.25 95 LEU A O 1
ATOM 766 N N . VAL A 1 96 ? -1.152 -0.723 -13.156 1.00 97.44 96 VAL A N 1
ATOM 767 C CA . VAL A 1 96 ? -2.210 -1.731 -13.243 1.00 97.44 96 VAL A CA 1
ATOM 768 C C . VAL A 1 96 ? -3.314 -1.441 -12.228 1.00 97.44 96 VAL A C 1
ATOM 770 O O . VAL A 1 96 ? -4.489 -1.527 -12.576 1.00 97.44 96 VAL A O 1
ATOM 773 N N . LEU A 1 97 ? -2.975 -1.048 -10.994 1.00 95.88 97 LEU A N 1
ATOM 774 C CA . LEU A 1 97 ? -3.962 -0.776 -9.941 1.00 95.88 97 LEU A CA 1
ATOM 775 C C . LEU A 1 97 ? -4.495 0.666 -9.957 1.00 95.88 97 LEU A C 1
ATOM 777 O O . LEU A 1 97 ? -5.166 1.062 -9.001 1.00 95.88 97 LEU A O 1
ATOM 781 N N . ARG A 1 98 ? -4.228 1.459 -11.010 1.00 95.81 98 ARG A N 1
ATOM 782 C CA . ARG A 1 98 ? -4.535 2.904 -11.045 1.00 95.81 98 ARG A CA 1
ATOM 783 C C . ARG A 1 98 ? -5.967 3.226 -10.622 1.00 95.81 98 ARG A C 1
ATOM 785 O O . ARG A 1 98 ? -6.158 4.099 -9.792 1.00 95.81 98 ARG A O 1
ATOM 792 N N . GLU A 1 99 ? -6.955 2.491 -11.136 1.00 96.62 99 GLU A N 1
ATOM 793 C CA . GLU A 1 99 ? -8.376 2.800 -10.934 1.00 96.62 99 GLU 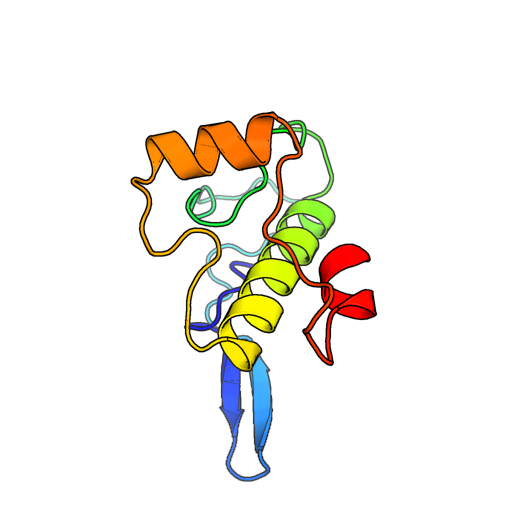A CA 1
ATOM 794 C C . GLU A 1 99 ? -8.774 2.616 -9.469 1.00 96.62 99 GLU A C 1
ATOM 796 O O . GLU A 1 99 ? -9.516 3.427 -8.918 1.00 96.62 99 GLU A O 1
ATOM 801 N N . ILE A 1 100 ? -8.209 1.596 -8.815 1.00 95.75 100 ILE A N 1
ATOM 802 C CA . ILE A 1 100 ? -8.426 1.332 -7.393 1.00 95.75 100 ILE A CA 1
ATOM 803 C C . ILE A 1 100 ? -7.680 2.372 -6.554 1.00 95.75 100 ILE A C 1
ATOM 805 O O . ILE A 1 100 ? -8.261 2.923 -5.624 1.00 95.75 100 ILE A O 1
ATOM 809 N N . ILE A 1 101 ? -6.421 2.677 -6.893 1.00 94.25 101 ILE A N 1
ATOM 810 C CA . ILE A 1 101 ? -5.606 3.664 -6.170 1.00 94.25 101 ILE A CA 1
ATOM 811 C C . ILE A 1 101 ? -6.257 5.050 -6.219 1.00 94.25 101 ILE A C 1
ATOM 813 O O . ILE A 1 101 ? -6.343 5.699 -5.185 1.00 94.25 101 ILE A O 1
ATOM 817 N N . THR A 1 102 ? -6.734 5.502 -7.382 1.00 92.44 102 THR A N 1
ATOM 818 C CA . THR A 1 102 ? -7.363 6.827 -7.533 1.00 92.44 102 THR A CA 1
ATOM 819 C C . THR A 1 102 ?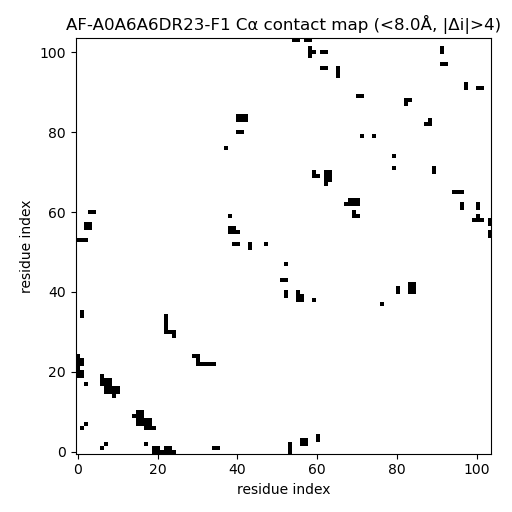 -8.792 6.890 -7.004 1.00 92.44 102 THR A C 1
ATOM 821 O O . THR A 1 102 ? -9.302 7.980 -6.768 1.00 92.44 102 THR A O 1
ATOM 824 N N . GLY A 1 103 ? -9.462 5.741 -6.877 1.00 90.38 103 GLY A N 1
ATOM 825 C CA . GLY A 1 103 ? -10.813 5.651 -6.318 1.00 90.38 103 GLY A CA 1
ATOM 826 C C . GLY A 1 103 ? -10.853 5.628 -4.788 1.00 90.38 103 GLY A C 1
ATOM 827 O O . GLY A 1 103 ? -11.928 5.806 -4.216 1.00 90.38 103 GLY A O 1
ATOM 828 N N . CYS A 1 104 ? -9.706 5.391 -4.147 1.00 86.19 104 CYS A N 1
ATOM 829 C CA . CYS A 1 104 ? -9.521 5.441 -2.699 1.00 86.19 104 CYS A CA 1
ATOM 830 C C . CYS A 1 104 ? -9.172 6.863 -2.236 1.00 86.19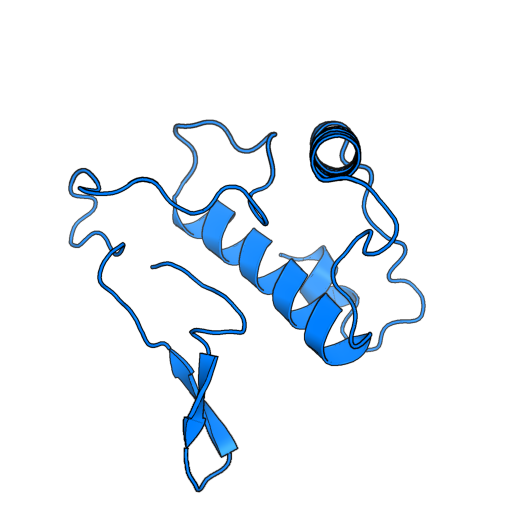 104 CYS A C 1
ATOM 832 O O . CYS A 1 104 ? -9.799 7.333 -1.260 1.00 86.19 104 CYS A O 1
#

Secondary structure (DSSP, 8-state):
----TTSEEE-TT--EEE--GGG--STTPPPSSPPPGGGS-TTS-TTS-HHHHHHHHHHHHHHHHHHSS-TTTTS-HHHHHHHHHHT-----TT-TTHHHHHH-

InterPro domains:
  IPR000719 Protein kinase domain [PS50011] (1-104)
  IPR011009 Protein kinase-like domain superfamily [SSF56112] (2-95)

Mean predicted aligned error: 6.72 Å

Nearest PDB structures (foldseek):
  7k0v-assembly1_B  TM=6.731E-01  e=1.475E-03  Homo sapiens
  6cad-assembly1_A  TM=6.895E-01  e=7.196E-03  Homo sapiens
  5hie-assembly2_B  TM=6.789E-01  e=7.196E-03  Homo sapiens
  4ztl-assembly2_B  TM=6.452E-01  e=1.608E-01  Homo sapiens
  4yp8-assembly2_B  TM=6.190E-01  e=2.207E-01  Homo sapiens

Organism: NCBI:txid1314779

pLDDT: mean 81.61, std 13.4, range [51.0, 97.44]

Radius of gyration: 14.34 Å; Cα contacts (8 Å, |Δi|>4): 104; chains: 1; bounding box: 31×40×39 Å

Foldseek 3Di:
DQDAPVQFDQDPVRDTDGDDCLQPDDPPPDGPDDHDPQQAQLPQPPPPDPVVRNLSNVLQRLVCVFVVAGWPNVDDSVVVNVCSPVVNGDDCPPPPCSVSSVVD

Sequence (104 aa):
VDISAYNALLNWDENVKLSDFTRSSINKSTLTVLPSRKSQNPNLPKNESLVQSEIFTLSSILYKVET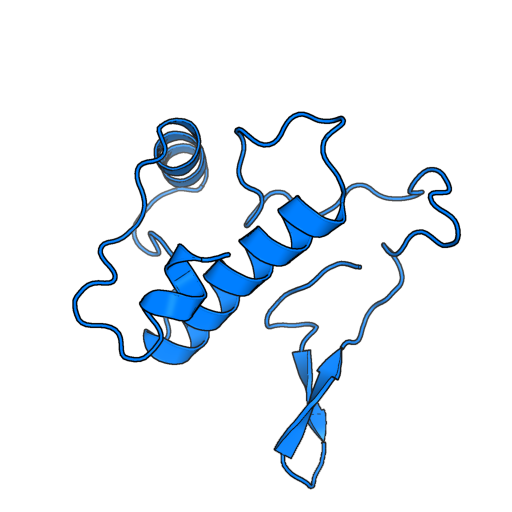TRQPYYDKSKSELEKHFSRGDFPDTSALVLREIITGC

Solvent-accessible surface area (backbone atoms only — not comparable to full-atom values): 6438 Å² total; per-residue (Å²): 81,58,66,42,70,90,26,50,42,71,50,97,84,70,46,79,40,83,48,69,61,88,54,42,58,68,92,81,43,82,69,92,55,85,79,79,72,88,54,48,58,71,68,61,54,96,82,52,58,71,62,58,47,38,38,36,23,48,21,49,39,54,48,22,70,74,69,75,40,55,81,64,70,91,51,55,71,71,54,49,49,50,33,43,55,68,71,51,69,80,90,43,87,90,46,91,60,31,70,60,40,74,72,65